Protein AF-A0A915VEU6-F1 (afdb_monomer_lite)

pLDDT: mean 82.61, std 15.83, range [32.59, 96.06]

Radius of gyration: 47.25 Å; chains: 1; bounding box: 110×21×120 Å

Secondary structure (DSSP, 8-state):
------GGGGS-HHHHHHHHHHHHHTT-S-HHHHHHHHHHHHHHHHHHHHHHHHHHHHHHHHHHHHHHHHHHHHHHHHHHHHHHHHHHHHHHHHHHHHHHHHHHHHHHHHHHSS--TTTTSS--

Foldseek 3Di:
DDPDDPPVVPDDPVVVVVLVVQCVVVVPPDSVRSVVVVVVVVVVVVVVVVVVVVVVVVVVVVVVVVVVVVVVVVVVVVVVVVVVVVVVVVVVVVVVVVVVVVVVVVVCVVVVPDDPPVVPPPDD

Sequence (124 aa):
MNPQSPITEHLPPEVLSWLYAYQREHQLASLEAAIVDIVCKFYTQANHLSEQVANLERRVHALSREVIYLRQQLSENYDRLREQLAAVRLSHSGILHNLRDRVEALESEVFSGHPSAADAEADS

Structure (mmCIF, N/CA/C/O backbone):
data_AF-A0A915VEU6-F1
#
_entry.id   AF-A0A915VEU6-F1
#
loop_
_atom_site.group_PDB
_atom_site.id
_atom_site.type_symbol
_atom_site.label_atom_id
_atom_site.label_alt_id
_atom_site.label_comp_id
_atom_site.label_asym_id
_atom_site.label_entity_id
_atom_site.label_seq_id
_atom_site.pdbx_PDB_ins_code
_atom_site.Cartn_x
_atom_site.Cartn_y
_atom_site.Cartn_z
_atom_site.occupancy
_atom_site.B_iso_or_equiv
_atom_site.auth_seq_id
_atom_site.auth_comp_id
_atom_site.auth_asym_id
_atom_site.auth_atom_id
_atom_site.pdbx_PDB_model_num
ATOM 1 N N . MET A 1 1 ? -46.448 3.616 46.746 1.00 33.44 1 MET A N 1
ATOM 2 C CA . MET A 1 1 ? -45.216 4.297 46.295 1.00 33.44 1 MET A CA 1
ATOM 3 C C . MET A 1 1 ? -44.091 3.291 46.456 1.00 33.44 1 MET A C 1
ATOM 5 O O . MET A 1 1 ? -43.670 3.072 47.580 1.00 33.44 1 MET A O 1
ATOM 9 N N . ASN A 1 2 ? -43.712 2.589 45.385 1.00 32.59 2 ASN A N 1
ATOM 10 C CA . ASN A 1 2 ? -42.573 1.670 45.433 1.00 32.59 2 ASN A CA 1
ATOM 11 C C . ASN A 1 2 ? -41.304 2.509 45.259 1.00 32.59 2 ASN A C 1
ATOM 13 O O . ASN A 1 2 ? -41.191 3.161 44.217 1.00 32.59 2 ASN A O 1
ATOM 17 N N . PRO A 1 3 ? -40.391 2.560 46.244 1.00 44.12 3 PRO A N 1
ATOM 18 C CA . PRO A 1 3 ? -39.083 3.145 46.010 1.00 44.12 3 PRO A CA 1
ATOM 19 C C . PRO A 1 3 ? -38.400 2.275 44.953 1.00 44.12 3 PRO A C 1
ATOM 21 O O . PRO A 1 3 ? -38.317 1.058 45.103 1.00 44.12 3 PRO A O 1
ATOM 24 N N . GLN A 1 4 ? -38.013 2.880 43.833 1.00 41.88 4 GLN A N 1
ATOM 25 C CA . GLN A 1 4 ? -37.176 2.214 42.845 1.00 41.88 4 GLN A CA 1
ATOM 26 C C . GLN A 1 4 ? -35.874 1.847 43.554 1.00 41.88 4 GLN A C 1
ATOM 28 O O . GLN A 1 4 ? -35.132 2.739 43.962 1.00 41.88 4 GLN A O 1
ATOM 33 N N . SER A 1 5 ? -35.647 0.551 43.758 1.00 49.59 5 SER A N 1
ATOM 34 C CA . SER A 1 5 ? -34.374 0.020 44.228 1.00 49.59 5 SER A CA 1
ATOM 35 C C . SER A 1 5 ? -33.251 0.637 43.393 1.00 49.59 5 SER A C 1
ATOM 37 O O . SER A 1 5 ? -33.296 0.522 42.161 1.00 49.59 5 SER A O 1
ATOM 39 N N . PRO A 1 6 ? -32.281 1.338 44.008 1.00 64.19 6 PRO A N 1
ATOM 40 C CA . PRO A 1 6 ? -31.156 1.877 43.264 1.00 64.19 6 PRO A CA 1
ATOM 41 C C . PRO A 1 6 ? -30.446 0.708 42.573 1.00 64.19 6 PRO A C 1
ATOM 43 O O . PRO A 1 6 ? -30.346 -0.380 43.136 1.00 64.19 6 PRO A O 1
ATOM 46 N N . ILE A 1 7 ? -29.951 0.914 41.347 1.00 63.75 7 ILE A N 1
ATOM 47 C CA . ILE A 1 7 ? -29.249 -0.106 40.530 1.00 63.75 7 ILE A CA 1
ATOM 48 C C . ILE A 1 7 ? -28.141 -0.842 41.316 1.00 63.75 7 ILE A C 1
ATOM 50 O O . ILE A 1 7 ? -27.751 -1.957 40.976 1.00 63.75 7 ILE A O 1
ATOM 54 N N . THR A 1 8 ? -27.666 -0.228 42.397 1.00 63.66 8 THR A N 1
ATOM 55 C CA . THR A 1 8 ? -26.681 -0.745 43.338 1.00 63.66 8 THR A CA 1
ATOM 56 C C . THR A 1 8 ? -27.168 -1.872 44.255 1.00 63.66 8 THR A C 1
ATOM 58 O O . THR A 1 8 ? -26.325 -2.619 44.741 1.00 63.66 8 THR A O 1
ATOM 61 N N . GLU A 1 9 ? -28.476 -2.060 44.471 1.00 68.00 9 GLU A N 1
ATOM 62 C CA . GLU A 1 9 ? -29.022 -3.138 45.325 1.00 68.00 9 GLU A CA 1
ATOM 63 C C . GLU A 1 9 ? -28.874 -4.539 44.714 1.00 68.00 9 GLU A C 1
ATOM 65 O O . GLU A 1 9 ? -28.915 -5.538 45.431 1.00 68.00 9 GLU A O 1
ATOM 70 N N . HIS A 1 10 ? -28.682 -4.630 43.397 1.00 70.25 10 HIS A N 1
ATOM 71 C CA . HIS A 1 10 ? -28.565 -5.902 42.677 1.00 70.25 10 HIS A CA 1
ATOM 72 C C . HIS A 1 10 ? -27.125 -6.243 42.268 1.00 70.25 10 HIS A C 1
ATOM 74 O O . HIS A 1 10 ? -26.903 -7.235 41.573 1.00 70.25 10 HIS A O 1
ATOM 80 N N . LEU A 1 11 ? -26.143 -5.429 42.672 1.00 74.06 11 LEU A N 1
ATOM 81 C CA . LEU A 1 11 ? -24.744 -5.640 42.312 1.00 74.06 11 LEU A CA 1
ATOM 82 C C . LEU A 1 11 ? -24.052 -6.599 43.295 1.00 74.06 11 LEU A C 1
ATOM 84 O O . LEU A 1 11 ? -24.243 -6.476 44.507 1.00 74.06 11 LEU A O 1
ATOM 88 N N . PRO A 1 12 ? -23.205 -7.522 42.800 1.00 84.31 12 PRO A N 1
ATOM 89 C CA . PRO A 1 12 ? -22.377 -8.364 43.653 1.00 84.31 12 PRO A CA 1
ATOM 90 C C . PRO A 1 12 ? -21.506 -7.524 44.603 1.00 84.31 12 PRO A C 1
ATOM 92 O O . PRO A 1 12 ? -21.040 -6.443 44.217 1.00 84.31 12 PRO A O 1
ATOM 95 N N . PRO A 1 13 ? -21.237 -8.009 45.828 1.00 78.25 13 PRO A N 1
ATOM 96 C CA . PRO A 1 13 ? -20.479 -7.261 46.829 1.00 78.25 13 PRO A CA 1
ATOM 97 C C . PRO A 1 13 ? -19.055 -6.928 46.362 1.00 78.25 13 PRO A C 1
ATOM 99 O O . PRO A 1 13 ? -18.539 -5.857 46.691 1.00 78.25 13 PRO A O 1
ATOM 102 N N . GLU A 1 14 ? -18.437 -7.781 45.539 1.00 83.12 14 GLU A N 1
ATOM 103 C CA . GLU A 1 14 ? -17.129 -7.500 44.945 1.00 83.12 14 GLU A CA 1
ATOM 104 C C . GLU A 1 14 ? -17.194 -6.282 44.010 1.00 83.12 14 GLU A C 1
ATOM 106 O O . GLU A 1 14 ? -16.355 -5.383 44.093 1.00 83.12 14 GLU A O 1
ATOM 111 N N . VAL A 1 15 ? -18.231 -6.199 43.172 1.00 82.50 15 VAL A N 1
ATOM 112 C CA . VAL A 1 15 ? -18.425 -5.100 42.213 1.00 82.50 15 VAL A CA 1
ATOM 113 C C . VAL A 1 15 ? -18.725 -3.785 42.932 1.00 82.50 15 VAL A C 1
ATOM 115 O O . VAL A 1 15 ? -18.204 -2.740 42.542 1.00 82.50 15 VAL A O 1
ATOM 118 N N . LEU A 1 16 ? -19.497 -3.828 44.020 1.00 82.50 16 LEU A N 1
ATOM 119 C CA . LEU A 1 16 ? -19.749 -2.657 44.863 1.00 82.50 16 LEU A CA 1
ATOM 120 C C . LEU A 1 16 ? -18.463 -2.143 45.513 1.00 82.50 16 LEU A C 1
ATOM 122 O O . LEU A 1 16 ? -18.194 -0.945 45.469 1.00 82.50 16 LEU A O 1
ATOM 126 N N . SER A 1 17 ? -17.642 -3.036 46.077 1.00 84.81 17 SER A N 1
ATOM 127 C CA . SER A 1 17 ? -16.364 -2.647 46.689 1.00 84.81 17 SER A CA 1
ATOM 128 C C . SER A 1 17 ? -15.417 -1.981 45.686 1.00 84.81 17 SER A C 1
ATOM 130 O O . SER A 1 17 ? -14.797 -0.962 46.001 1.00 84.81 17 SER A O 1
ATOM 132 N N . TRP A 1 18 ? -15.373 -2.498 44.456 1.00 88.88 18 TRP A N 1
ATOM 133 C CA . TRP A 1 18 ? -14.595 -1.920 43.370 1.00 88.88 18 TRP A CA 1
ATOM 134 C C . TRP A 1 18 ? -15.148 -0.557 42.932 1.00 88.88 18 TRP A C 1
ATOM 136 O O . TRP A 1 18 ? -14.387 0.400 42.811 1.00 88.88 18 TRP A O 1
ATOM 146 N N . LEU A 1 19 ? -16.470 -0.422 42.787 1.00 85.12 19 LEU A N 1
ATOM 147 C CA . LEU A 1 19 ? -17.109 0.854 42.454 1.00 85.12 19 LEU A CA 1
ATOM 148 C C . LEU A 1 19 ? -16.878 1.926 43.527 1.00 85.12 19 LEU A C 1
ATOM 150 O O . LEU A 1 19 ? -16.645 3.083 43.188 1.00 85.12 19 LEU A O 1
ATOM 154 N N . TYR A 1 20 ? -16.891 1.563 44.813 1.00 86.12 20 TYR A N 1
ATOM 155 C CA . TYR A 1 20 ? -16.556 2.491 45.898 1.00 86.12 20 TYR A CA 1
ATOM 156 C C . TYR A 1 20 ? -15.090 2.932 45.865 1.00 86.12 20 TYR A C 1
ATOM 158 O O . TYR A 1 20 ? -14.798 4.084 46.196 1.00 86.12 20 TYR A O 1
ATOM 166 N N . ALA A 1 21 ? -14.166 2.038 45.496 1.00 87.62 21 ALA A N 1
ATOM 167 C CA . ALA A 1 21 ? -12.763 2.392 45.298 1.00 87.62 21 ALA A CA 1
ATOM 168 C C . ALA A 1 21 ? -12.612 3.361 44.114 1.00 87.62 21 ALA A C 1
ATOM 170 O O . ALA A 1 21 ? -12.017 4.425 44.272 1.00 87.62 21 ALA A O 1
ATOM 171 N N . TYR A 1 22 ? -13.261 3.051 42.989 1.00 86.69 22 TYR A N 1
ATOM 172 C CA . TYR A 1 22 ? -13.282 3.883 41.786 1.00 86.69 22 TYR A CA 1
ATOM 173 C C . TYR A 1 22 ? -13.883 5.273 42.044 1.00 86.69 22 TYR A C 1
ATOM 175 O O . TYR A 1 22 ? -13.323 6.289 41.640 1.00 86.69 22 TYR A O 1
ATOM 183 N N . GLN A 1 23 ? -14.997 5.342 42.779 1.00 87.19 23 GLN A N 1
ATOM 184 C CA . GLN A 1 23 ? -15.634 6.602 43.164 1.00 87.19 23 GLN A CA 1
ATOM 185 C C . GLN A 1 23 ? -14.686 7.476 43.996 1.00 87.19 23 GLN A C 1
ATOM 187 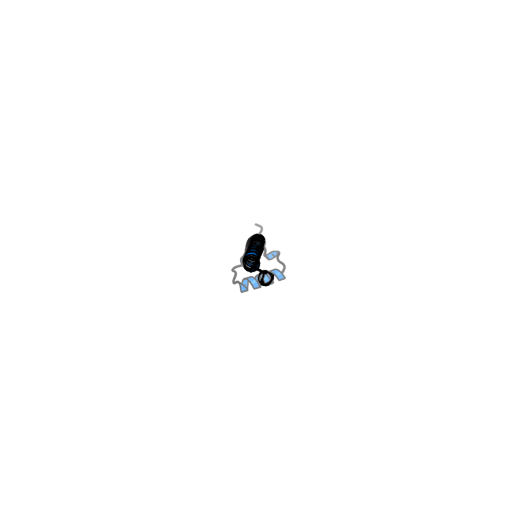O O . GLN A 1 23 ? -14.621 8.687 43.780 1.00 87.19 23 GLN A O 1
ATOM 192 N N . ARG A 1 24 ? -13.961 6.873 44.948 1.00 87.94 24 ARG A N 1
ATOM 193 C CA . ARG A 1 24 ? -13.009 7.587 45.811 1.00 87.94 24 ARG A CA 1
ATOM 194 C C . ARG A 1 24 ? -11.800 8.090 45.032 1.00 87.94 24 ARG A C 1
ATOM 196 O O . ARG A 1 24 ? -11.363 9.212 45.266 1.00 87.94 24 ARG A O 1
ATOM 203 N N . GLU A 1 25 ? -11.287 7.278 44.116 1.00 91.00 25 GLU A N 1
ATOM 204 C CA . GLU A 1 25 ? -10.148 7.616 43.261 1.00 91.00 25 GLU A CA 1
ATOM 205 C C . GLU A 1 25 ? -10.476 8.767 42.299 1.00 91.00 25 GLU A C 1
ATOM 207 O O . GLU A 1 25 ? -9.699 9.711 42.168 1.00 91.00 25 GLU A O 1
ATOM 212 N N . HIS A 1 26 ? -11.666 8.741 41.694 1.00 85.88 26 HIS A N 1
ATOM 213 C CA . HIS A 1 26 ? -12.118 9.747 40.730 1.00 85.88 26 HIS A CA 1
ATOM 214 C C . HIS A 1 26 ? -12.945 10.893 41.340 1.00 85.88 26 HIS A C 1
ATOM 216 O O . HIS A 1 26 ? -13.420 11.755 40.604 1.00 85.88 26 HIS A O 1
ATOM 222 N N . GLN A 1 27 ? -13.103 10.929 42.670 1.00 87.75 27 GLN A N 1
ATOM 223 C CA . GLN A 1 27 ? -13.816 11.977 43.424 1.00 87.75 27 GLN A CA 1
ATOM 224 C C . GLN A 1 27 ? -15.253 12.230 42.929 1.00 87.75 27 GLN A C 1
ATOM 226 O O . GLN A 1 27 ? -15.708 13.368 42.814 1.00 87.75 27 GLN A O 1
ATOM 231 N N . LEU A 1 28 ? -15.986 11.157 42.626 1.00 84.75 28 LEU A N 1
ATOM 232 C CA . LEU A 1 28 ? -17.328 11.248 42.047 1.00 84.75 28 LEU A CA 1
ATOM 233 C C . LEU A 1 28 ? -18.414 11.399 43.126 1.00 84.75 28 LEU A C 1
ATOM 235 O O . LEU A 1 28 ? -18.364 10.774 44.188 1.00 84.75 28 LEU A O 1
ATOM 239 N N . ALA A 1 29 ? -19.429 12.220 42.835 1.00 83.94 29 ALA A N 1
ATOM 240 C CA . ALA A 1 29 ? -20.469 12.612 43.792 1.00 83.94 29 ALA A CA 1
ATOM 241 C C . ALA A 1 29 ? -21.403 11.462 44.215 1.00 83.94 29 ALA A C 1
ATOM 243 O O . ALA A 1 29 ? -21.981 11.503 45.300 1.00 83.94 29 ALA A O 1
ATOM 244 N N . SER A 1 30 ? -21.549 10.431 43.381 1.00 84.81 30 SER A N 1
ATOM 245 C CA . SER A 1 30 ? -22.376 9.261 43.671 1.00 84.81 30 SER A CA 1
ATOM 246 C C . SER A 1 30 ? -21.847 8.003 42.981 1.00 84.81 30 SER A C 1
ATOM 248 O O . SER A 1 30 ? -21.072 8.062 42.025 1.00 84.81 30 SER A O 1
ATOM 250 N N . LEU A 1 31 ? -22.306 6.848 43.462 1.00 79.88 31 LEU A N 1
ATOM 251 C CA . LEU A 1 31 ? -22.073 5.541 42.842 1.00 79.88 31 LEU A CA 1
ATOM 252 C C . LEU A 1 31 ? -22.653 5.459 41.424 1.00 79.88 31 LEU A C 1
ATOM 254 O O . LEU A 1 31 ? -22.035 4.891 40.530 1.00 79.88 31 LEU A O 1
ATOM 258 N N . GLU A 1 32 ? -23.813 6.072 41.202 1.00 81.81 32 GLU A N 1
ATOM 259 C CA . GLU A 1 32 ? -24.438 6.164 39.880 1.00 81.81 32 GLU A CA 1
ATOM 260 C C . GLU A 1 32 ? -23.575 6.984 38.916 1.00 81.81 32 GLU A C 1
ATOM 262 O O . GLU A 1 32 ? -23.385 6.579 37.773 1.00 81.81 32 GLU A O 1
ATOM 267 N N . ALA A 1 33 ? -22.972 8.082 39.388 1.00 81.50 33 ALA A N 1
ATOM 268 C CA . ALA A 1 33 ? -22.033 8.867 38.592 1.00 81.50 33 ALA A CA 1
ATOM 269 C C . ALA A 1 33 ? -20.779 8.060 38.219 1.00 81.50 33 ALA A C 1
ATOM 271 O O . ALA A 1 33 ? -20.295 8.189 37.099 1.00 81.50 33 ALA A O 1
ATOM 272 N N . ALA A 1 34 ? -20.290 7.189 39.110 1.00 85.06 34 ALA A N 1
ATOM 273 C CA . ALA A 1 34 ? -19.193 6.267 38.806 1.00 85.06 34 ALA A CA 1
ATOM 274 C C . ALA A 1 34 ? -19.568 5.248 37.724 1.00 85.06 34 ALA A C 1
ATOM 276 O O . ALA A 1 34 ? -18.811 5.061 36.774 1.00 85.06 34 ALA A O 1
ATOM 277 N N . ILE A 1 35 ? -20.753 4.640 37.819 1.00 84.19 35 ILE A N 1
ATOM 278 C CA . ILE A 1 35 ? -21.246 3.701 36.802 1.00 84.19 35 ILE A CA 1
ATOM 279 C C . ILE A 1 35 ? -21.382 4.406 35.447 1.00 84.19 35 ILE A C 1
ATOM 281 O O . ILE A 1 35 ? -20.904 3.891 34.437 1.00 84.19 35 ILE A O 1
ATOM 285 N N . VAL A 1 36 ? -21.989 5.596 35.420 1.00 86.31 36 VAL A N 1
ATOM 286 C CA . VAL A 1 36 ? -22.154 6.382 34.189 1.00 86.31 36 VAL A CA 1
ATOM 287 C C . VAL A 1 36 ? -20.800 6.765 33.594 1.00 86.31 36 VAL A C 1
ATOM 289 O O . VAL A 1 36 ? -20.610 6.603 32.394 1.00 86.31 36 VAL A O 1
ATOM 292 N N . ASP A 1 37 ? -19.842 7.211 34.405 1.00 87.94 37 ASP A N 1
ATOM 293 C CA . ASP A 1 37 ? -18.500 7.577 33.942 1.00 87.94 37 ASP A CA 1
ATOM 294 C C . ASP A 1 37 ? -17.751 6.382 33.323 1.00 87.94 37 ASP A C 1
ATOM 296 O O . ASP A 1 37 ? -17.208 6.493 32.222 1.00 87.94 37 ASP A O 1
ATOM 300 N N . ILE A 1 38 ? -17.798 5.209 33.962 1.00 87.00 38 ILE A N 1
ATOM 301 C CA . ILE A 1 38 ? -17.190 3.974 33.437 1.00 87.00 38 ILE A CA 1
ATOM 302 C C . ILE A 1 38 ? -17.829 3.572 32.104 1.00 87.00 38 ILE A C 1
ATOM 304 O O . ILE A 1 38 ? -17.123 3.267 31.139 1.00 87.00 38 ILE A O 1
ATOM 308 N N . VAL A 1 39 ? -19.161 3.589 32.033 1.00 85.69 39 VAL A N 1
ATOM 309 C CA . VAL A 1 39 ? -19.903 3.232 30.818 1.00 85.69 39 VAL A CA 1
ATOM 310 C C . VAL A 1 39 ? -19.600 4.224 29.692 1.00 85.69 39 VAL A C 1
ATOM 312 O O . VAL A 1 39 ? -19.285 3.809 28.576 1.00 85.69 39 VAL A O 1
ATOM 315 N N . CYS A 1 40 ? -19.608 5.527 29.978 1.00 86.25 40 CYS A N 1
ATOM 316 C CA . CYS A 1 40 ? -19.245 6.567 29.018 1.00 86.25 40 CYS A CA 1
ATOM 317 C C . CYS A 1 40 ? -17.815 6.381 28.498 1.00 86.25 40 CYS A C 1
ATOM 319 O O . CYS A 1 40 ? -17.594 6.437 27.286 1.00 86.25 40 CYS A O 1
ATOM 321 N N . LYS A 1 41 ? -16.845 6.102 29.377 1.00 87.69 41 LYS A N 1
ATOM 322 C CA . LYS A 1 41 ? -15.452 5.831 28.987 1.00 87.69 41 LYS A CA 1
ATOM 323 C C . LYS A 1 41 ? -15.337 4.604 28.088 1.00 87.69 41 LYS A C 1
ATOM 325 O O . LYS A 1 41 ? -14.654 4.679 27.070 1.00 87.69 41 LYS A O 1
ATOM 330 N N . PHE A 1 42 ? -16.041 3.518 28.407 1.00 85.25 42 PHE A N 1
ATOM 331 C CA . PHE A 1 42 ? -16.045 2.303 27.591 1.00 85.25 42 PHE A CA 1
ATOM 332 C C . PHE A 1 42 ? -16.565 2.564 26.169 1.00 85.25 42 PHE A C 1
ATOM 334 O O . PHE A 1 42 ? -15.901 2.214 25.192 1.00 85.25 42 PHE A O 1
ATOM 341 N N . TYR A 1 43 ? -17.709 3.243 26.034 1.00 81.12 43 TYR A N 1
ATOM 342 C CA . TYR A 1 43 ? -18.265 3.571 24.716 1.00 81.12 43 TYR A CA 1
ATOM 343 C C . TYR A 1 43 ? -17.400 4.574 23.942 1.00 81.12 43 TYR A C 1
ATOM 345 O O . TYR A 1 43 ? -17.221 4.433 22.732 1.00 81.12 43 TYR A O 1
ATOM 353 N N . THR A 1 44 ? -16.802 5.550 24.627 1.00 82.81 44 THR A N 1
ATOM 354 C CA . THR A 1 44 ? -15.893 6.522 23.995 1.00 82.81 44 THR A CA 1
ATOM 355 C C . THR A 1 44 ? -14.620 5.837 23.490 1.00 82.81 44 THR A C 1
ATOM 357 O O . THR A 1 44 ? -14.174 6.088 22.371 1.00 82.81 44 THR A O 1
ATOM 360 N N . GLN A 1 45 ? -14.062 4.913 24.274 1.00 84.75 45 GLN A N 1
ATOM 361 C CA . GLN A 1 45 ? -12.894 4.127 23.886 1.00 84.75 45 GLN A CA 1
ATOM 362 C C . GLN A 1 45 ? -13.189 3.213 22.689 1.00 84.75 45 GLN A C 1
ATOM 364 O O . GLN A 1 45 ? -12.377 3.142 21.766 1.00 84.75 45 GLN A O 1
ATOM 369 N N . ALA A 1 46 ? -14.353 2.558 22.663 1.00 78.38 46 ALA A N 1
ATOM 370 C CA . ALA A 1 46 ? -14.776 1.730 21.534 1.00 78.38 46 ALA A CA 1
ATOM 371 C C . ALA A 1 46 ? -14.902 2.546 20.233 1.00 78.38 46 ALA A C 1
ATOM 373 O O . ALA A 1 46 ? -14.418 2.114 19.183 1.00 78.38 46 ALA A O 1
ATOM 374 N N . ASN A 1 47 ? -15.469 3.754 20.310 1.00 80.88 47 ASN A N 1
ATOM 375 C CA . ASN A 1 47 ? -15.580 4.653 19.160 1.00 80.88 47 ASN A CA 1
ATOM 376 C C . ASN A 1 47 ? -14.203 5.090 18.640 1.00 80.88 47 ASN A C 1
ATOM 378 O O . ASN A 1 47 ? -13.953 5.021 17.437 1.00 80.88 47 ASN A O 1
ATOM 382 N N . HIS A 1 48 ? -13.274 5.450 19.531 1.00 83.31 48 HIS A N 1
ATOM 383 C CA . HIS A 1 48 ? -11.913 5.816 19.130 1.00 83.31 48 HIS A CA 1
ATOM 384 C C . HIS A 1 48 ? -11.148 4.664 18.474 1.00 83.31 48 HIS A C 1
ATOM 386 O O . HIS A 1 48 ? -10.444 4.884 17.488 1.00 83.31 48 HIS A O 1
ATOM 392 N N . LEU A 1 49 ? -11.294 3.434 18.975 1.00 84.25 49 LEU A N 1
ATOM 393 C CA . LEU A 1 49 ? -10.677 2.263 18.346 1.00 84.25 49 LEU A CA 1
ATOM 394 C C . LEU A 1 49 ? -11.252 2.016 16.947 1.00 84.25 49 LEU A C 1
ATOM 396 O O . LEU A 1 49 ? -10.491 1.801 16.006 1.00 84.25 49 LEU A O 1
ATOM 400 N N . SER A 1 50 ? -12.573 2.119 16.787 1.00 86.00 50 SER A N 1
ATOM 401 C CA . SER A 1 50 ? -13.227 1.984 15.481 1.00 86.00 50 SER A CA 1
ATOM 402 C C . SER A 1 50 ? -12.735 3.034 14.478 1.00 86.00 50 SER A C 1
ATOM 404 O O . SER A 1 50 ? -12.451 2.711 13.324 1.00 86.00 50 SER A O 1
ATOM 406 N N . GLU A 1 51 ? -12.593 4.292 14.899 1.00 88.94 51 GLU A N 1
ATOM 407 C CA . GLU A 1 51 ? -12.072 5.364 14.043 1.00 88.94 51 GLU A CA 1
ATOM 408 C C . GLU A 1 51 ? -10.608 5.143 13.649 1.00 88.94 51 GLU A C 1
ATOM 410 O O . GLU A 1 51 ? -10.233 5.373 12.493 1.00 88.94 51 GLU A O 1
ATOM 415 N N . GLN A 1 52 ? -9.777 4.680 14.588 1.00 88.31 52 GLN A N 1
ATOM 416 C CA . GLN A 1 52 ? -8.371 4.377 14.328 1.00 88.31 52 GLN A CA 1
ATOM 417 C C . GLN A 1 52 ? -8.214 3.223 13.339 1.00 88.31 52 GLN A C 1
ATOM 419 O O . GLN A 1 52 ? -7.414 3.340 12.409 1.00 88.31 52 GLN A O 1
ATOM 424 N N . VAL A 1 53 ? -8.999 2.152 13.487 1.00 90.44 53 VAL A N 1
ATOM 425 C CA . VAL A 1 53 ? -9.008 1.020 12.548 1.00 90.44 53 VAL A CA 1
ATOM 426 C C . VAL A 1 53 ? -9.436 1.486 11.159 1.00 90.44 53 VAL A C 1
ATOM 428 O O . VAL A 1 53 ? -8.706 1.258 10.198 1.00 90.44 53 VAL A O 1
ATOM 431 N N . ALA A 1 54 ? -10.526 2.251 11.052 1.00 91.56 54 ALA A N 1
ATOM 432 C CA . ALA A 1 54 ? -10.982 2.785 9.769 1.00 91.56 54 ALA A CA 1
ATOM 433 C C . ALA A 1 54 ? -9.947 3.722 9.111 1.00 91.56 54 ALA A C 1
ATOM 435 O O . ALA A 1 54 ? -9.819 3.773 7.885 1.00 91.56 54 ALA A O 1
ATOM 436 N N . ASN A 1 55 ? -9.188 4.487 9.904 1.00 93.19 55 ASN A N 1
ATOM 437 C CA . ASN A 1 55 ? -8.082 5.299 9.394 1.00 93.19 55 ASN A CA 1
ATOM 438 C C . ASN A 1 55 ? -6.932 4.419 8.880 1.00 93.19 55 ASN A C 1
ATOM 440 O O . ASN A 1 55 ? -6.429 4.647 7.776 1.00 93.19 55 ASN A O 1
ATOM 444 N N . LEU A 1 56 ? -6.556 3.387 9.639 1.00 93.50 56 LEU A N 1
ATOM 445 C CA . LEU A 1 56 ? -5.525 2.436 9.236 1.00 93.50 56 LEU A CA 1
ATOM 446 C C . LEU A 1 56 ? -5.898 1.723 7.933 1.00 93.50 56 LEU A C 1
ATOM 448 O O . LEU A 1 56 ? -5.080 1.677 7.019 1.00 93.50 56 LEU A O 1
ATOM 452 N N . GLU A 1 57 ? -7.135 1.244 7.812 1.00 95.06 57 GLU A N 1
ATOM 453 C CA . GLU A 1 57 ? -7.654 0.606 6.599 1.00 95.06 57 GLU A CA 1
ATOM 454 C C . GLU A 1 57 ? -7.547 1.537 5.389 1.00 95.06 57 GLU A C 1
ATOM 456 O O . GLU A 1 57 ? -7.014 1.152 4.346 1.00 95.06 57 GLU A O 1
ATOM 461 N N . ARG A 1 58 ? -7.956 2.805 5.531 1.00 94.56 58 ARG A N 1
ATOM 462 C CA . ARG A 1 58 ? -7.810 3.806 4.461 1.00 94.56 58 ARG A CA 1
ATOM 463 C C . ARG A 1 58 ? -6.353 4.002 4.047 1.00 94.56 58 ARG A C 1
ATOM 465 O O . ARG A 1 58 ? -6.069 4.080 2.851 1.00 94.56 58 ARG A O 1
ATOM 472 N N . ARG A 1 59 ? -5.430 4.063 5.011 1.00 94.12 59 ARG A N 1
ATOM 473 C CA . ARG A 1 59 ? -3.990 4.201 4.741 1.00 94.12 59 ARG A CA 1
ATOM 474 C C . ARG A 1 59 ? -3.423 2.968 4.046 1.00 94.12 59 ARG A C 1
ATOM 476 O O . ARG A 1 59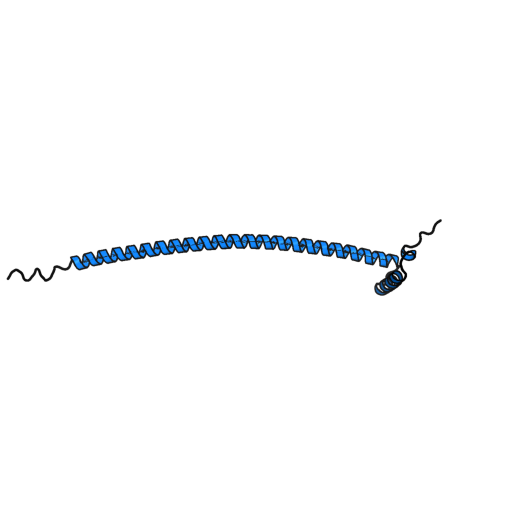 ? -2.682 3.118 3.080 1.00 94.12 59 ARG A O 1
ATOM 483 N N . VAL A 1 60 ? -3.804 1.768 4.479 1.00 95.62 60 VAL A N 1
ATOM 484 C CA . VAL A 1 60 ? -3.406 0.505 3.840 1.00 95.62 60 VAL A CA 1
ATOM 485 C C . VAL A 1 60 ? -3.918 0.446 2.401 1.00 95.62 60 VAL A C 1
ATOM 487 O O . VAL A 1 60 ? -3.159 0.108 1.497 1.00 95.62 60 VAL A O 1
ATOM 490 N N . HIS A 1 61 ? -5.163 0.851 2.147 1.00 94.81 61 HIS A N 1
ATOM 491 C CA . HIS A 1 61 ? -5.703 0.921 0.789 1.00 94.81 61 HIS A CA 1
ATOM 492 C C . HIS A 1 61 ? -5.017 1.976 -0.088 1.00 94.81 61 HIS A C 1
ATOM 494 O O . HIS A 1 61 ? -4.862 1.765 -1.292 1.00 94.81 61 HIS A O 1
ATOM 500 N N . ALA A 1 62 ? -4.608 3.116 0.473 1.00 94.56 62 ALA A N 1
ATOM 501 C CA . ALA A 1 62 ? -3.817 4.110 -0.253 1.00 94.56 62 ALA A CA 1
ATOM 502 C C . ALA A 1 62 ? -2.439 3.546 -0.638 1.00 94.56 62 ALA A C 1
ATOM 504 O O . ALA A 1 62 ? -2.110 3.510 -1.821 1.00 94.56 62 ALA A O 1
ATOM 505 N N . LEU A 1 63 ? -1.708 2.990 0.333 1.00 94.75 63 LEU A N 1
ATOM 506 C CA . LEU A 1 63 ? -0.406 2.350 0.117 1.00 94.75 63 LEU A CA 1
ATOM 507 C C . LEU A 1 63 ? -0.488 1.193 -0.884 1.00 94.75 63 LEU A C 1
ATOM 509 O O . LEU A 1 63 ? 0.362 1.063 -1.758 1.00 94.75 63 LEU A O 1
ATOM 513 N N . SER A 1 64 ? -1.532 0.366 -0.807 1.00 93.94 64 SER A N 1
ATOM 514 C CA . SER A 1 64 ? -1.745 -0.729 -1.756 1.00 93.94 64 SER A CA 1
ATOM 515 C C . SER A 1 64 ? -1.890 -0.217 -3.193 1.00 93.94 64 SER A C 1
ATOM 517 O O . SER A 1 64 ? -1.283 -0.777 -4.106 1.00 93.94 64 SER A O 1
ATOM 519 N N . ARG A 1 65 ? -2.626 0.883 -3.398 1.00 93.62 65 ARG A N 1
ATOM 520 C CA . ARG A 1 65 ? -2.757 1.521 -4.716 1.00 93.62 65 ARG A CA 1
ATOM 521 C C . ARG A 1 65 ? -1.436 2.106 -5.207 1.00 93.62 65 ARG A C 1
ATOM 523 O O . ARG A 1 65 ? -1.099 1.911 -6.370 1.00 93.62 65 ARG A O 1
ATOM 530 N N . GLU A 1 66 ? -0.676 2.759 -4.333 1.00 95.06 66 GLU A N 1
ATOM 531 C CA . GLU A 1 66 ? 0.648 3.296 -4.671 1.00 95.06 66 GLU A CA 1
ATOM 532 C C . GLU A 1 66 ? 1.625 2.193 -5.084 1.00 95.06 66 GLU A C 1
ATOM 534 O O . GLU A 1 66 ? 2.314 2.327 -6.092 1.00 95.06 66 GLU A O 1
ATOM 539 N N . VAL A 1 67 ? 1.645 1.064 -4.370 1.00 94.38 67 VAL A N 1
ATOM 540 C CA . VAL A 1 67 ? 2.492 -0.087 -4.720 1.00 94.38 67 VAL A CA 1
ATOM 541 C C . VAL A 1 67 ? 2.118 -0.656 -6.089 1.00 94.38 67 VAL A C 1
ATOM 543 O O . VAL A 1 67 ? 3.004 -0.964 -6.886 1.00 94.38 67 VAL A O 1
ATOM 546 N N . ILE A 1 68 ? 0.820 -0.782 -6.388 1.00 93.25 68 ILE A N 1
ATOM 547 C CA . ILE A 1 68 ? 0.353 -1.248 -7.703 1.00 93.25 68 ILE A CA 1
ATOM 548 C C . ILE A 1 68 ? 0.806 -0.283 -8.803 1.00 93.25 68 ILE A C 1
ATOM 550 O O . ILE A 1 68 ? 1.353 -0.727 -9.813 1.00 93.25 68 ILE A O 1
ATOM 554 N N . TYR A 1 69 ? 0.630 1.021 -8.586 1.00 94.06 69 TYR A N 1
ATOM 555 C CA . TYR A 1 69 ? 1.037 2.056 -9.532 1.00 94.06 69 TYR A CA 1
ATOM 556 C C . TYR A 1 69 ? 2.551 2.040 -9.785 1.00 94.06 69 TYR A C 1
ATOM 558 O O . TYR A 1 69 ? 2.989 1.974 -10.932 1.00 94.06 69 TYR A O 1
ATOM 566 N N . LEU A 1 70 ? 3.363 2.002 -8.723 1.00 92.88 70 LEU A N 1
ATOM 567 C CA . LEU A 1 70 ? 4.822 1.929 -8.832 1.00 92.88 70 LEU A CA 1
ATOM 568 C C . LEU A 1 70 ? 5.276 0.678 -9.585 1.00 92.88 70 LEU A C 1
ATOM 570 O O . LEU A 1 70 ? 6.201 0.746 -10.392 1.00 92.88 70 LEU A O 1
ATOM 574 N N . ARG A 1 71 ? 4.616 -0.463 -9.356 1.00 91.75 71 ARG A N 1
ATOM 575 C CA . ARG A 1 71 ? 4.934 -1.709 -10.057 1.00 91.75 71 ARG A CA 1
ATOM 576 C C . ARG A 1 71 ? 4.682 -1.595 -11.560 1.00 91.75 71 ARG A C 1
ATOM 578 O O . ARG A 1 71 ? 5.519 -2.056 -12.329 1.00 91.75 71 ARG A O 1
ATOM 585 N N . GLN A 1 72 ? 3.569 -0.982 -11.962 1.00 89.88 72 GLN A N 1
ATOM 586 C CA . GLN A 1 72 ? 3.239 -0.757 -13.374 1.00 89.88 72 GLN A CA 1
ATOM 587 C C . GLN A 1 72 ? 4.223 0.220 -14.028 1.00 89.88 72 GLN A C 1
ATOM 589 O O . GLN A 1 72 ? 4.804 -0.084 -15.070 1.00 89.88 72 GLN A O 1
ATOM 594 N N . GLN A 1 73 ? 4.502 1.341 -13.362 1.00 93.00 73 GLN A N 1
ATOM 595 C CA . GLN A 1 73 ? 5.427 2.349 -13.871 1.00 93.00 73 GLN A CA 1
ATOM 596 C C . GLN A 1 73 ? 6.853 1.793 -14.031 1.00 93.00 73 GLN A C 1
ATOM 598 O O . GLN A 1 73 ? 7.559 2.125 -14.983 1.00 93.00 73 GLN A O 1
ATOM 603 N N . LEU A 1 74 ? 7.296 0.927 -13.114 1.00 90.38 74 LEU A N 1
ATOM 604 C CA . LEU A 1 74 ? 8.625 0.324 -13.183 1.00 90.38 74 LEU A CA 1
ATOM 605 C C . LEU A 1 74 ? 8.748 -0.681 -14.337 1.00 90.38 74 LEU A C 1
ATOM 607 O O . LEU A 1 74 ? 9.786 -0.691 -14.999 1.00 90.38 74 LEU A O 1
ATOM 611 N N . SER A 1 75 ? 7.706 -1.474 -14.618 1.00 88.94 75 SER A N 1
ATOM 612 C CA . SER A 1 75 ? 7.694 -2.344 -15.805 1.00 88.94 75 SER A CA 1
ATOM 613 C C . SER A 1 75 ? 7.748 -1.544 -17.104 1.00 88.94 75 SER A C 1
ATOM 615 O O . SER A 1 75 ? 8.589 -1.830 -17.950 1.00 88.94 75 SER A O 1
ATOM 617 N N . GLU A 1 76 ? 6.943 -0.487 -17.229 1.00 91.12 76 GLU A N 1
ATOM 618 C CA . GLU A 1 76 ? 6.919 0.352 -18.435 1.00 91.12 76 GLU A CA 1
ATOM 619 C C . GLU A 1 76 ? 8.268 1.038 -18.681 1.00 91.12 76 GLU A C 1
ATOM 621 O O . GLU A 1 76 ? 8.781 1.061 -19.802 1.00 91.12 76 GLU A O 1
ATOM 626 N N . ASN A 1 77 ? 8.887 1.562 -17.620 1.00 93.25 77 ASN A N 1
ATOM 627 C CA . ASN A 1 77 ? 10.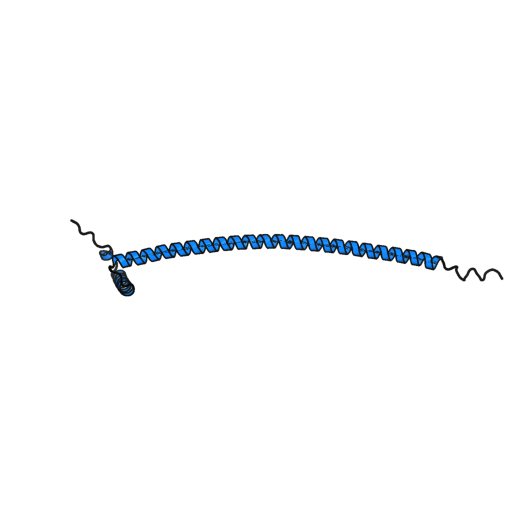208 2.175 -17.711 1.00 93.25 77 ASN A CA 1
ATOM 628 C C . ASN A 1 77 ? 11.282 1.165 -18.123 1.00 93.25 77 ASN A C 1
ATOM 630 O O . ASN A 1 77 ? 12.162 1.505 -18.915 1.00 93.25 77 ASN A O 1
ATOM 634 N N . TYR A 1 78 ? 11.222 -0.061 -17.596 1.00 94.38 78 TYR A N 1
ATOM 635 C CA . TYR A 1 78 ? 12.157 -1.121 -17.958 1.00 94.38 78 TYR A CA 1
ATOM 636 C C . TYR A 1 78 ? 12.014 -1.522 -19.430 1.00 94.38 78 TYR A C 1
ATOM 638 O O . TYR A 1 78 ? 13.021 -1.602 -20.137 1.00 94.38 78 TYR A O 1
ATOM 646 N N . ASP A 1 79 ? 10.783 -1.709 -19.910 1.00 93.25 79 ASP A N 1
ATOM 647 C CA . ASP A 1 79 ? 10.511 -2.057 -21.306 1.00 93.25 79 ASP A CA 1
ATOM 648 C C . ASP A 1 79 ? 10.994 -0.956 -22.254 1.00 93.25 79 ASP A C 1
ATOM 650 O O . ASP A 1 79 ? 11.708 -1.235 -23.219 1.00 93.25 79 ASP A O 1
ATOM 654 N N . ARG A 1 80 ? 10.744 0.314 -21.914 1.00 94.38 80 ARG A N 1
ATOM 655 C CA . ARG A 1 80 ? 11.247 1.457 -22.685 1.00 94.38 80 ARG A CA 1
ATOM 656 C C . ARG A 1 80 ? 12.776 1.503 -22.740 1.00 94.38 80 ARG A C 1
ATOM 658 O O . ARG A 1 80 ? 13.350 1.747 -23.799 1.00 94.38 80 ARG A O 1
ATOM 665 N N . LEU A 1 81 ? 13.451 1.262 -21.616 1.00 94.88 81 LEU A N 1
ATOM 666 C CA . LEU A 1 81 ? 14.918 1.205 -21.559 1.00 94.88 81 LEU A CA 1
ATOM 667 C C . LEU A 1 81 ? 15.469 0.048 -22.396 1.00 94.88 81 LEU A C 1
ATOM 669 O O . LEU A 1 81 ? 16.472 0.200 -23.098 1.00 94.88 81 LEU A O 1
ATOM 673 N N . ARG A 1 82 ? 14.802 -1.106 -22.351 1.00 96.06 82 ARG A N 1
ATOM 674 C CA . ARG A 1 82 ? 15.148 -2.279 -23.153 1.00 96.06 82 ARG A CA 1
ATOM 675 C C . ARG A 1 82 ? 14.999 -1.995 -24.649 1.00 96.06 82 ARG A C 1
ATOM 677 O O . ARG A 1 82 ? 15.898 -2.348 -25.413 1.00 96.06 82 ARG A O 1
ATOM 684 N N . GLU A 1 83 ? 13.919 -1.339 -25.065 1.00 95.50 83 GLU A N 1
ATOM 685 C CA . GLU A 1 83 ? 13.711 -0.911 -26.454 1.00 95.50 83 GLU A CA 1
ATOM 686 C C . G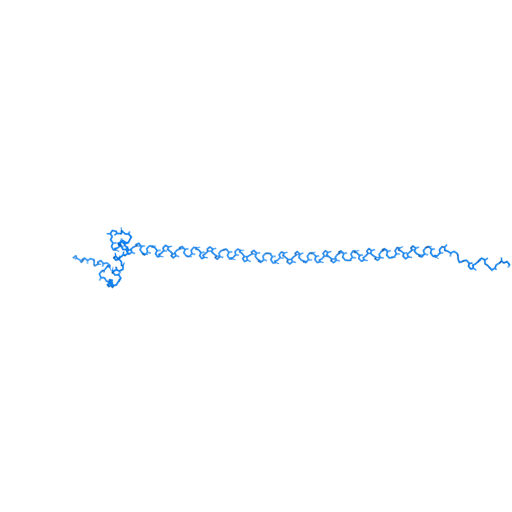LU A 1 83 ? 14.781 0.085 -26.910 1.00 95.50 83 GLU A C 1
ATOM 688 O O . GLU A 1 83 ? 15.384 -0.094 -27.970 1.00 95.50 83 GLU A O 1
ATOM 693 N N . GLN A 1 84 ? 15.088 1.091 -26.086 1.00 96.06 84 GLN A N 1
ATOM 694 C CA . GLN A 1 84 ? 16.151 2.056 -26.373 1.00 96.06 84 GLN A CA 1
ATOM 695 C C . GLN A 1 84 ? 17.511 1.373 -26.533 1.00 96.06 84 GLN A C 1
ATOM 697 O O . GLN A 1 84 ? 18.244 1.665 -27.478 1.00 96.06 84 GLN A O 1
ATOM 702 N N . LEU A 1 85 ? 17.845 0.422 -25.657 1.00 95.56 85 LEU A N 1
ATOM 703 C CA . LEU A 1 85 ? 19.091 -0.333 -25.757 1.00 95.56 85 LEU A CA 1
ATOM 704 C C . LEU A 1 85 ? 19.148 -1.174 -27.039 1.00 95.56 85 LEU A C 1
ATOM 706 O O . LEU A 1 85 ? 20.199 -1.246 -27.678 1.00 95.56 85 LEU A O 1
ATOM 710 N N . ALA A 1 86 ? 18.037 -1.804 -27.430 1.00 94.06 86 ALA A N 1
ATOM 711 C CA . ALA A 1 86 ? 17.956 -2.553 -28.680 1.00 94.06 86 ALA A CA 1
ATOM 712 C C . ALA A 1 86 ? 18.165 -1.639 -29.898 1.00 94.06 86 ALA A C 1
ATOM 714 O O . ALA A 1 86 ? 18.954 -1.977 -30.782 1.00 94.06 86 ALA A O 1
ATOM 715 N N . ALA A 1 87 ? 17.543 -0.457 -29.907 1.00 94.31 87 ALA A N 1
ATOM 716 C CA . ALA A 1 87 ? 17.718 0.538 -30.962 1.00 94.31 87 ALA A CA 1
ATOM 717 C C . ALA A 1 87 ? 19.170 1.035 -31.058 1.00 94.31 87 ALA A C 1
ATOM 719 O O . ALA A 1 87 ? 19.732 1.103 -32.151 1.00 94.31 87 ALA A O 1
ATOM 720 N N . VAL A 1 88 ? 19.812 1.317 -29.918 1.00 95.88 88 VAL A N 1
ATOM 721 C CA . VAL A 1 88 ? 21.226 1.721 -29.873 1.00 95.88 88 VAL A CA 1
ATOM 722 C C . VAL A 1 88 ? 22.130 0.611 -30.400 1.00 95.88 88 VAL A C 1
ATOM 724 O O . VAL A 1 88 ? 23.023 0.886 -31.197 1.00 95.88 88 VAL A O 1
ATOM 727 N N . ARG A 1 89 ? 21.896 -0.647 -30.006 1.00 94.62 89 ARG A N 1
ATOM 728 C CA . ARG A 1 89 ? 22.672 -1.792 -30.507 1.00 94.62 89 ARG A CA 1
ATOM 729 C C . ARG A 1 89 ? 22.531 -1.952 -32.015 1.00 94.62 89 ARG A C 1
ATOM 731 O O . ARG A 1 89 ? 23.543 -2.101 -32.689 1.00 94.62 89 ARG A O 1
ATOM 738 N N . LEU A 1 90 ? 21.307 -1.873 -32.534 1.00 93.75 90 LEU A N 1
ATOM 739 C CA . LEU A 1 90 ? 21.049 -1.975 -33.969 1.00 93.75 90 LEU A CA 1
ATOM 740 C C . LEU A 1 90 ? 21.733 -0.841 -34.744 1.00 93.75 90 LEU A C 1
ATOM 742 O O . LEU A 1 90 ? 22.414 -1.098 -35.733 1.00 93.75 90 LEU A O 1
ATOM 746 N N . SER A 1 91 ? 21.600 0.395 -34.258 1.00 94.81 91 SER A N 1
ATOM 747 C CA . SER A 1 91 ? 22.260 1.567 -34.838 1.00 94.81 91 SER A CA 1
ATOM 748 C C . SER A 1 91 ? 23.782 1.408 -34.845 1.00 94.81 91 SER A C 1
ATOM 750 O O . SER A 1 91 ? 24.422 1.570 -35.881 1.00 94.81 91 SER A O 1
ATOM 752 N N . HIS A 1 92 ? 24.368 0.995 -33.719 1.00 94.56 92 HIS A N 1
ATOM 753 C CA . HIS A 1 92 ? 25.808 0.785 -33.603 1.00 94.56 92 HIS A CA 1
ATOM 754 C C . HIS A 1 92 ? 26.314 -0.313 -34.549 1.00 94.56 92 HIS A C 1
ATOM 756 O O . HIS A 1 92 ? 27.316 -0.113 -35.233 1.00 94.56 92 HIS A O 1
ATOM 762 N N . SER A 1 93 ? 25.607 -1.443 -34.652 1.00 92.06 93 SER A N 1
ATOM 763 C CA . SER A 1 93 ? 25.936 -2.493 -35.621 1.00 92.06 93 SER A CA 1
ATOM 764 C C . SER A 1 93 ? 25.857 -1.994 -37.066 1.00 92.06 93 SER A C 1
ATOM 766 O O . SER A 1 93 ? 26.746 -2.306 -37.856 1.00 92.06 93 SER A O 1
ATOM 768 N N . GLY A 1 94 ? 24.851 -1.181 -37.403 1.00 92.88 94 GLY A N 1
ATOM 769 C CA . GLY A 1 94 ? 24.733 -0.557 -38.723 1.00 92.88 94 GLY A CA 1
ATOM 770 C C . GLY A 1 94 ? 25.894 0.391 -39.040 1.00 92.88 94 GLY A C 1
ATOM 771 O O . GLY A 1 94 ? 26.451 0.335 -40.133 1.00 92.88 94 GLY A O 1
ATOM 772 N N . ILE A 1 95 ? 26.312 1.210 -38.069 1.00 94.75 95 ILE A N 1
ATOM 773 C CA . ILE A 1 95 ? 27.460 2.118 -38.214 1.00 94.75 95 ILE A CA 1
ATOM 774 C C . ILE A 1 95 ? 28.754 1.329 -38.434 1.00 94.75 95 ILE A C 1
ATOM 776 O O . ILE A 1 95 ? 29.514 1.654 -39.341 1.00 94.75 95 ILE A O 1
ATOM 780 N N . LEU A 1 96 ? 29.008 0.284 -37.640 1.00 95.19 96 LEU A N 1
ATOM 781 C CA . LEU A 1 96 ? 30.215 -0.535 -37.788 1.00 95.19 96 LEU A CA 1
ATOM 782 C C . LEU A 1 96 ? 30.260 -1.259 -39.134 1.00 95.19 96 LEU A C 1
ATOM 784 O O . LEU 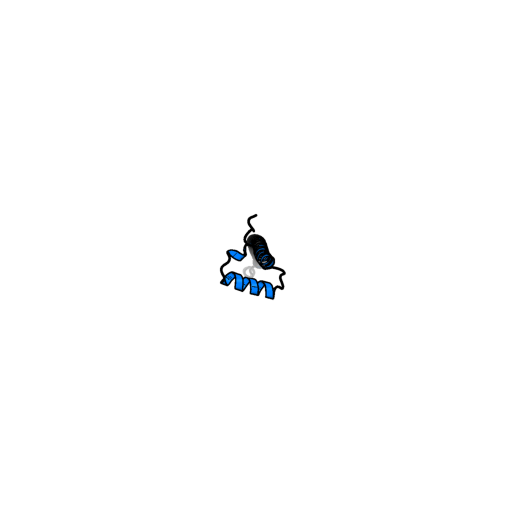A 1 96 ? 31.327 -1.339 -39.739 1.00 95.19 96 LEU A O 1
ATOM 788 N N . HIS A 1 97 ? 29.119 -1.760 -39.609 1.00 93.44 97 HIS A N 1
ATOM 789 C CA . HIS A 1 97 ? 29.042 -2.375 -40.929 1.00 93.44 97 HIS A CA 1
ATOM 790 C C . HIS A 1 97 ? 29.337 -1.357 -42.031 1.00 93.44 97 HIS A C 1
ATOM 792 O O . HIS A 1 97 ? 30.214 -1.600 -42.848 1.00 93.44 97 HIS A O 1
ATOM 798 N N . ASN A 1 98 ? 28.712 -0.177 -41.983 1.00 94.12 98 ASN A N 1
ATOM 799 C CA . ASN A 1 98 ? 28.979 0.882 -42.952 1.00 94.12 98 ASN A CA 1
ATOM 800 C C . ASN A 1 98 ? 30.448 1.330 -42.946 1.00 94.12 98 ASN A C 1
ATOM 802 O O . ASN A 1 98 ? 31.034 1.555 -44.001 1.00 94.12 98 ASN A O 1
ATOM 806 N N . LEU A 1 99 ? 31.055 1.459 -41.762 1.00 94.75 99 LEU A N 1
ATOM 807 C CA . LEU A 1 99 ? 32.473 1.788 -41.641 1.00 94.75 99 LEU A CA 1
ATOM 808 C C . LEU A 1 99 ? 33.354 0.695 -42.249 1.00 94.75 99 LEU A C 1
ATOM 810 O O . LEU A 1 99 ? 34.304 1.031 -42.948 1.00 94.75 99 LEU A O 1
ATOM 814 N N . ARG A 1 100 ? 33.030 -0.585 -42.027 1.00 94.94 100 ARG A N 1
ATOM 815 C CA . ARG A 1 100 ? 33.735 -1.705 -42.660 1.00 94.94 100 ARG A CA 1
ATOM 816 C C . ARG A 1 100 ? 33.645 -1.628 -44.180 1.00 94.94 100 ARG A C 1
ATOM 818 O O . ARG A 1 100 ? 34.686 -1.653 -44.821 1.00 94.94 100 ARG A O 1
ATOM 825 N N . ASP A 1 101 ? 32.446 -1.471 -44.732 1.00 94.25 101 ASP A N 1
ATOM 826 C CA . ASP A 1 101 ? 32.240 -1.438 -46.185 1.00 94.25 101 ASP A CA 1
ATOM 827 C C . ASP A 1 101 ? 33.011 -0.273 -46.826 1.00 94.25 101 ASP A C 1
ATOM 829 O O . ASP A 1 101 ? 33.592 -0.399 -47.901 1.00 94.25 101 ASP A O 1
ATOM 833 N N . ARG A 1 102 ? 33.067 0.876 -46.139 1.00 94.56 102 ARG A N 1
ATOM 834 C CA . ARG A 1 102 ? 33.851 2.037 -46.583 1.00 94.56 102 ARG A CA 1
ATOM 835 C C . ARG A 1 102 ? 35.354 1.790 -46.530 1.00 94.56 102 ARG A C 1
ATOM 837 O O . ARG A 1 102 ? 36.060 2.264 -47.413 1.00 94.56 102 ARG A O 1
ATOM 844 N N . VAL A 1 103 ? 35.844 1.105 -45.498 1.00 94.06 103 VAL A N 1
ATOM 845 C CA . VAL A 1 103 ? 37.260 0.722 -45.407 1.00 94.06 103 VAL A CA 1
ATOM 846 C C . VAL A 1 103 ? 37.607 -0.258 -46.522 1.00 94.06 103 VAL A C 1
ATOM 848 O O . VAL A 1 103 ? 38.587 -0.032 -47.215 1.00 94.06 103 VAL A O 1
ATOM 851 N N . GLU A 1 104 ? 36.774 -1.268 -46.761 1.00 93.62 104 GLU A N 1
ATOM 852 C CA . GLU A 1 104 ? 36.975 -2.251 -47.832 1.00 93.62 104 GLU A CA 1
ATOM 853 C C . GLU A 1 104 ? 36.973 -1.596 -49.223 1.00 93.62 104 GLU A C 1
ATOM 855 O O . GLU A 1 104 ? 37.837 -1.885 -50.050 1.00 93.62 104 GLU A O 1
ATOM 860 N N . ALA A 1 105 ? 36.069 -0.641 -49.468 1.00 92.88 105 ALA A N 1
ATOM 861 C CA . ALA A 1 105 ? 36.072 0.144 -50.701 1.00 92.88 105 ALA A CA 1
ATOM 862 C C . ALA A 1 105 ? 37.376 0.945 -50.871 1.00 92.88 105 ALA A C 1
ATOM 864 O O . ALA A 1 105 ? 37.995 0.886 -51.933 1.00 92.88 105 ALA A O 1
ATOM 865 N N . LEU A 1 106 ? 37.835 1.635 -49.820 1.00 92.44 106 LEU A N 1
ATOM 866 C CA . LEU A 1 106 ? 39.097 2.384 -49.847 1.00 92.44 106 LEU A CA 1
ATOM 867 C C . LEU A 1 106 ? 40.312 1.472 -50.049 1.00 92.44 106 LEU A C 1
ATOM 869 O O . LEU A 1 106 ? 41.209 1.811 -50.816 1.00 92.44 106 LEU A O 1
ATOM 873 N N . GLU A 1 107 ? 40.349 0.316 -49.388 1.00 92.06 107 GLU A N 1
ATOM 874 C CA . GLU A 1 107 ? 41.389 -0.692 -49.596 1.00 92.06 107 GLU A CA 1
ATOM 875 C C . GLU A 1 107 ? 41.392 -1.147 -51.056 1.00 92.06 107 GLU A C 1
ATOM 877 O O . GLU A 1 107 ? 42.442 -1.143 -51.698 1.00 92.06 107 GLU A O 1
ATOM 882 N N . SER A 1 108 ? 40.224 -1.452 -51.623 1.00 87.69 108 SER A N 1
ATOM 883 C CA . SER A 1 108 ? 40.127 -1.858 -53.022 1.00 87.69 108 SER A CA 1
ATOM 884 C C . SER A 1 108 ? 40.663 -0.788 -53.976 1.00 87.69 108 SER A C 1
ATOM 886 O O . SER A 1 108 ? 41.436 -1.132 -54.864 1.00 87.69 108 SER A O 1
ATOM 888 N N . GLU A 1 109 ? 40.359 0.498 -53.772 1.00 88.75 109 GLU A N 1
ATOM 889 C CA . GLU A 1 109 ? 40.875 1.603 -54.595 1.00 88.75 109 GLU A CA 1
ATOM 890 C C . GLU A 1 109 ? 42.397 1.775 -54.457 1.00 88.75 109 GLU A C 1
ATOM 892 O O . GLU A 1 109 ? 43.102 1.938 -55.453 1.00 88.75 109 GLU A O 1
ATOM 897 N N . VAL A 1 110 ? 42.929 1.693 -53.235 1.00 84.00 110 VAL A N 1
ATOM 898 C CA . VAL A 1 110 ? 44.367 1.860 -52.965 1.00 84.00 110 VAL A CA 1
ATOM 899 C C . VAL A 1 110 ? 45.186 0.693 -53.521 1.00 84.00 110 VAL A C 1
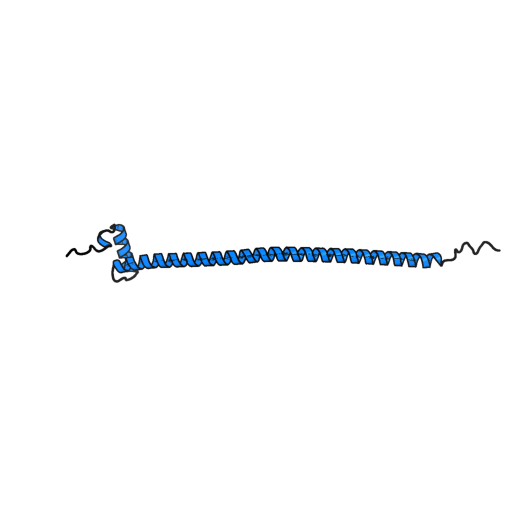ATOM 901 O O . VAL A 1 110 ? 46.253 0.911 -54.096 1.00 84.00 110 VAL A O 1
ATOM 904 N N . PHE A 1 111 ? 44.695 -0.540 -53.383 1.00 70.75 111 PHE A N 1
ATOM 905 C CA . PHE A 1 111 ? 45.404 -1.739 -53.833 1.00 70.75 111 PHE A CA 1
ATOM 906 C C . PHE A 1 111 ? 45.169 -2.078 -55.312 1.00 70.75 111 PHE A C 1
ATOM 908 O O . PHE A 1 111 ? 46.008 -2.750 -55.907 1.00 70.75 111 PHE A O 1
ATOM 915 N N . SER A 1 112 ? 44.096 -1.586 -55.940 1.00 61.88 112 SER A N 1
ATOM 916 C CA . SER A 1 112 ? 43.906 -1.680 -57.400 1.00 61.88 112 SER A CA 1
ATOM 917 C C . SER A 1 112 ? 44.636 -0.581 -58.182 1.00 61.88 112 SER A C 1
ATOM 919 O O . SER A 1 112 ? 44.906 -0.753 -59.368 1.00 61.88 112 SER A O 1
ATOM 921 N N . GLY A 1 113 ? 45.014 0.522 -57.526 1.00 56.53 113 GLY A N 1
ATOM 922 C CA . GLY A 1 113 ? 45.824 1.600 -58.101 1.00 56.53 113 GLY A CA 1
ATOM 923 C C . GLY A 1 113 ? 47.338 1.354 -58.107 1.00 56.53 113 GLY A C 1
ATOM 924 O O . GLY A 1 113 ? 48.082 2.228 -58.552 1.00 56.53 113 GLY A O 1
ATOM 925 N N . HIS A 1 114 ? 47.821 0.205 -57.619 1.00 47.94 114 HIS A N 1
ATOM 926 C CA . HIS A 1 114 ? 49.234 -0.156 -57.716 1.00 47.94 114 HIS A CA 1
ATOM 927 C C . HIS A 1 114 ? 49.466 -0.929 -59.025 1.00 47.94 114 HIS A C 1
ATOM 929 O O . HIS A 1 114 ? 49.084 -2.099 -59.101 1.00 47.94 114 HIS A O 1
ATOM 935 N N . PRO A 1 115 ? 50.059 -0.322 -60.075 1.00 48.22 115 PRO A N 1
ATOM 936 C CA . PRO A 1 115 ? 50.525 -1.101 -61.209 1.00 48.22 115 PRO A CA 1
ATOM 937 C C . PRO A 1 115 ? 51.526 -2.121 -60.673 1.00 48.22 115 PRO A C 1
ATOM 939 O O . PRO A 1 115 ? 52.480 -1.773 -59.974 1.00 48.22 115 PRO A O 1
ATOM 942 N N . SER A 1 116 ? 51.254 -3.391 -60.953 1.00 45.78 116 SER A N 1
ATOM 943 C CA . SER A 1 116 ? 52.160 -4.487 -60.654 1.00 45.78 116 SER A CA 1
ATOM 944 C C . SER A 1 116 ? 53.544 -4.123 -61.187 1.00 45.78 116 SER A C 1
ATOM 946 O O . SER A 1 116 ? 53.729 -3.967 -62.393 1.00 45.78 116 SER A O 1
ATOM 948 N N . ALA A 1 117 ? 54.535 -4.012 -60.299 1.00 53.12 117 ALA A N 1
ATOM 949 C CA . ALA A 1 117 ? 55.938 -3.846 -60.680 1.00 53.12 117 ALA A CA 1
ATOM 950 C C . ALA A 1 117 ? 56.467 -5.023 -61.537 1.00 53.12 117 ALA A C 1
ATOM 952 O O . ALA A 1 117 ? 57.613 -4.992 -61.968 1.00 53.12 117 ALA A O 1
ATOM 953 N N . ALA A 1 118 ? 55.639 -6.043 -61.802 1.00 53.03 118 ALA A N 1
ATOM 954 C CA . ALA A 1 118 ? 55.935 -7.145 -62.707 1.00 53.03 118 ALA A CA 1
ATOM 955 C C . ALA A 1 118 ? 55.690 -6.835 -64.200 1.00 53.03 118 ALA A C 1
ATOM 957 O O . ALA A 1 118 ? 56.171 -7.595 -65.032 1.00 53.03 118 ALA A O 1
ATOM 958 N N . ASP A 1 119 ? 55.016 -5.734 -64.564 1.00 51.12 119 ASP A N 1
ATOM 959 C CA . ASP A 1 119 ? 54.793 -5.378 -65.983 1.00 51.12 119 ASP A CA 1
ATOM 960 C C . ASP A 1 119 ? 55.903 -4.483 -66.580 1.00 51.12 119 ASP A C 1
ATOM 962 O O . ASP A 1 119 ? 55.839 -4.110 -67.749 1.00 51.12 119 ASP A O 1
ATOM 966 N N . ALA A 1 120 ? 56.945 -4.145 -65.808 1.00 54.00 120 ALA A N 1
ATOM 967 C CA . ALA A 1 120 ? 58.051 -3.287 -66.257 1.00 54.00 120 ALA A CA 1
ATOM 968 C C . ALA A 1 120 ? 59.324 -4.045 -66.703 1.00 54.00 120 ALA A C 1
ATOM 970 O O . ALA A 1 120 ? 60.264 -3.408 -67.170 1.00 54.00 120 ALA A O 1
ATOM 971 N N . GLU A 1 121 ? 59.371 -5.379 -66.592 1.00 51.78 121 GLU A N 1
ATOM 972 C CA . GLU A 1 121 ? 60.555 -6.200 -66.936 1.00 51.78 121 GLU A CA 1
ATOM 973 C C . GLU A 1 121 ? 60.324 -7.183 -68.105 1.00 51.78 121 GLU A C 1
ATOM 975 O O . GLU A 1 121 ? 61.055 -8.158 -68.259 1.00 51.78 121 GLU A O 1
ATOM 980 N N . ALA A 1 122 ? 59.324 -6.938 -68.959 1.00 53.31 122 ALA A N 1
ATOM 981 C CA . ALA A 1 122 ? 59.038 -7.788 -70.123 1.00 53.31 122 ALA A CA 1
ATOM 982 C C . ALA A 1 122 ? 59.375 -7.157 -71.489 1.00 53.31 122 ALA A C 1
ATOM 984 O O . ALA A 1 122 ? 59.014 -7.734 -72.512 1.00 53.31 122 ALA A O 1
ATOM 985 N N . ASP A 1 123 ? 60.061 -6.009 -71.531 1.00 51.09 123 ASP A N 1
ATOM 986 C CA . ASP A 1 123 ? 60.439 -5.371 -72.801 1.00 51.09 123 ASP A CA 1
ATOM 987 C C . ASP A 1 123 ? 61.792 -4.639 -72.686 1.00 51.09 123 ASP A C 1
ATOM 989 O O . ASP A 1 123 ? 61.855 -3.415 -72.561 1.00 51.09 123 ASP A O 1
ATOM 993 N N . SER A 1 124 ? 62.897 -5.397 -72.647 1.00 43.50 124 SER A N 1
ATOM 994 C CA . SER A 1 124 ? 64.270 -4.948 -72.972 1.00 43.50 124 SER A CA 1
ATOM 995 C C . SER A 1 124 ? 65.201 -6.126 -73.246 1.00 43.50 124 SER A C 1
ATOM 997 O O . SER A 1 124 ? 65.210 -7.074 -72.430 1.00 43.50 124 SER A O 1
#